Protein AF-A0A349M6J0-F1 (afdb_monomer_lite)

Secondary structure (DSSP, 8-state):
-B-TT--B----THHHHHHHSSSSEE-HHHHHHH--TT--EEEEE-TTTT--EE-HHHHHHHHHTT-EEEEE-HHHHHHHHHT--SSEEEEE----

pLDDT: mean 95.76, std 2.58, range [79.12, 98.38]

Sequence (96 aa):
LIQLDGQVRKRKKKLSKAIYGTSHIISLDEARHLHEEGAQRLIIGTGQYDSVRLSDEAASYFQRRQCQVELLATPQAIQAWNQSEGTVIGLFHVTC

Structure (mmCIF, N/CA/C/O backbone):
data_AF-A0A349M6J0-F1
#
_entry.id   AF-A0A349M6J0-F1
#
loop_
_atom_site.group_PDB
_atom_site.id
_atom_site.type_symbol
_atom_site.label_atom_id
_atom_site.label_alt_id
_atom_site.label_comp_id
_atom_site.label_asym_id
_atom_site.label_entity_id
_atom_site.label_seq_id
_atom_site.pdbx_PDB_ins_code
_atom_site.Cartn_x
_atom_site.Cartn_y
_atom_site.Cartn_z
_atom_site.occupancy
_atom_site.B_iso_or_equiv
_atom_site.auth_seq_id
_atom_site.auth_comp_id
_atom_site.auth_asym_id
_atom_site.auth_atom_id
_atom_site.pdbx_PDB_model_num
ATOM 1 N N . LEU A 1 1 ? 2.940 -5.010 3.984 1.00 93.81 1 LEU A N 1
ATOM 2 C CA . LEU A 1 1 ? 1.483 -5.218 4.013 1.00 93.81 1 LEU A CA 1
ATOM 3 C C . LEU A 1 1 ? 1.121 -5.383 5.466 1.00 93.81 1 LEU A C 1
ATOM 5 O O . LEU A 1 1 ? 1.761 -6.203 6.110 1.00 93.81 1 LEU A O 1
ATOM 9 N N . ILE A 1 2 ? 0.203 -4.571 5.959 1.00 96.75 2 ILE A N 1
ATOM 10 C CA . ILE A 1 2 ? -0.384 -4.693 7.287 1.00 96.75 2 ILE A CA 1
ATOM 11 C C . ILE A 1 2 ? -1.811 -5.191 7.072 1.00 96.75 2 ILE A C 1
ATOM 13 O O . ILE A 1 2 ? -2.536 -4.608 6.263 1.00 96.75 2 ILE A O 1
ATOM 17 N N . GLN A 1 3 ? -2.140 -6.309 7.707 1.00 96.25 3 GLN A N 1
ATOM 18 C CA . GLN A 1 3 ? -3.438 -6.978 7.625 1.00 96.25 3 GLN A CA 1
ATOM 19 C C . GLN A 1 3 ? -4.404 -6.471 8.700 1.00 96.25 3 GLN A C 1
ATOM 21 O O . GLN A 1 3 ? -3.992 -5.723 9.587 1.00 96.25 3 GLN A O 1
ATOM 26 N N . LEU A 1 4 ? -5.671 -6.893 8.634 1.00 96.25 4 LEU A N 1
ATOM 27 C CA . LEU A 1 4 ? -6.698 -6.484 9.604 1.00 96.25 4 LEU A CA 1
ATOM 28 C C . LEU A 1 4 ? -6.364 -6.912 11.038 1.00 96.25 4 LEU A C 1
ATOM 30 O O . LEU A 1 4 ? -6.704 -6.217 11.989 1.00 96.25 4 LEU A O 1
ATOM 34 N N . ASP A 1 5 ? -5.663 -8.033 11.194 1.00 94.44 5 ASP A N 1
ATOM 35 C CA . ASP A 1 5 ? -5.186 -8.543 12.483 1.00 94.44 5 ASP A CA 1
ATOM 36 C C . ASP A 1 5 ? -3.860 -7.906 12.949 1.00 94.44 5 ASP A C 1
ATOM 38 O O . ASP A 1 5 ? -3.285 -8.314 13.959 1.00 94.44 5 ASP A O 1
ATOM 42 N N . GLY A 1 6 ? -3.346 -6.924 12.203 1.00 93.44 6 GLY A N 1
ATOM 43 C CA . GLY A 1 6 ? -2.080 -6.252 12.476 1.00 93.44 6 GLY A CA 1
ATOM 44 C C . GLY A 1 6 ? -0.833 -7.022 12.030 1.00 93.44 6 GLY A C 1
ATOM 45 O O . GLY A 1 6 ? 0.278 -6.505 12.182 1.00 93.44 6 GLY A O 1
ATOM 46 N N . GLN A 1 7 ? -0.956 -8.221 11.442 1.00 96.38 7 GLN A N 1
ATOM 47 C CA . GLN A 1 7 ? 0.206 -8.960 10.949 1.00 96.38 7 GLN A CA 1
ATOM 48 C C . GLN A 1 7 ? 0.906 -8.208 9.816 1.00 96.38 7 GLN A C 1
ATOM 50 O O . GLN A 1 7 ? 0.296 -7.745 8.846 1.00 96.38 7 GLN A O 1
ATOM 55 N N . VAL A 1 8 ? 2.236 -8.158 9.900 1.00 96.75 8 VAL A N 1
ATOM 56 C CA . VAL A 1 8 ? 3.077 -7.533 8.880 1.00 96.75 8 VAL A CA 1
ATOM 57 C C . VAL A 1 8 ? 3.635 -8.595 7.941 1.00 96.75 8 VAL A C 1
ATOM 59 O O . VAL A 1 8 ? 4.420 -9.459 8.328 1.00 96.75 8 VAL A O 1
ATOM 62 N N . ARG A 1 9 ? 3.275 -8.498 6.658 1.00 94.69 9 ARG A N 1
ATOM 63 C CA . ARG A 1 9 ? 3.754 -9.385 5.591 1.00 94.69 9 ARG A CA 1
ATOM 64 C C . ARG A 1 9 ? 4.558 -8.649 4.530 1.00 94.69 9 ARG A C 1
ATOM 66 O O . ARG A 1 9 ? 4.324 -7.479 4.201 1.00 94.69 9 ARG A O 1
ATOM 73 N N . LYS A 1 10 ? 5.493 -9.382 3.923 1.00 94.88 10 LYS A N 1
ATOM 74 C CA . LYS A 1 10 ? 6.293 -8.903 2.792 1.00 94.88 10 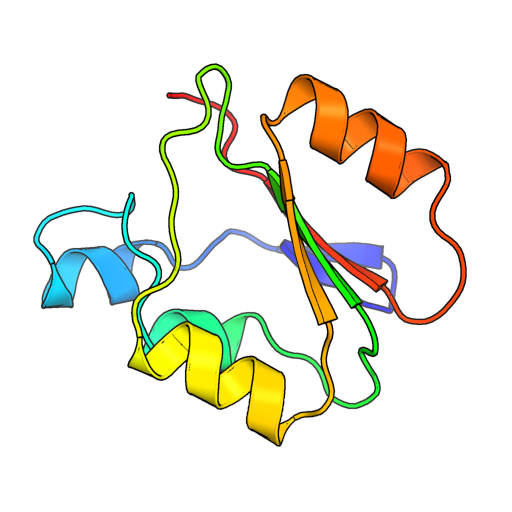LYS A CA 1
ATOM 75 C C . LYS A 1 10 ? 5.412 -8.695 1.555 1.00 94.88 10 LYS A C 1
ATOM 77 O O . LYS A 1 10 ? 4.703 -9.602 1.129 1.00 94.88 10 LYS A O 1
ATOM 82 N N . ARG A 1 11 ? 5.517 -7.514 0.934 1.00 94.56 11 ARG A N 1
ATOM 83 C CA . ARG A 1 11 ? 4.835 -7.174 -0.329 1.00 94.56 11 ARG A CA 1
ATOM 84 C C . ARG A 1 11 ? 5.285 -8.101 -1.468 1.00 94.56 11 ARG A C 1
ATOM 86 O O . ARG A 1 11 ? 6.485 -8.230 -1.727 1.00 94.56 11 ARG A O 1
ATOM 93 N N . LYS A 1 12 ? 4.335 -8.661 -2.225 1.00 93.88 12 LYS A N 1
ATOM 94 C CA . LYS A 1 12 ? 4.599 -9.497 -3.412 1.00 93.88 12 LYS A CA 1
ATOM 95 C C . LYS A 1 12 ? 4.787 -8.676 -4.698 1.00 93.88 12 LYS A C 1
ATOM 97 O O . LYS A 1 12 ? 4.192 -8.963 -5.731 1.00 93.88 12 LYS A O 1
ATOM 102 N N . LYS A 1 13 ? 5.732 -7.728 -4.675 1.00 91.00 13 LYS A N 1
ATOM 103 C CA . LYS A 1 13 ? 5.999 -6.783 -5.782 1.00 91.00 13 LYS A CA 1
ATOM 104 C C . LYS A 1 13 ? 6.374 -7.421 -7.131 1.00 91.00 13 LYS A C 1
ATOM 106 O O . LYS A 1 13 ? 6.351 -6.752 -8.160 1.00 91.00 13 LYS A O 1
ATOM 111 N N . LYS A 1 14 ? 6.766 -8.702 -7.130 1.00 94.12 14 LYS A N 1
ATOM 112 C CA . LYS A 1 14 ? 7.106 -9.456 -8.348 1.00 94.12 14 LYS A CA 1
ATOM 113 C C . LYS A 1 14 ? 5.895 -9.665 -9.263 1.00 94.12 14 LYS A C 1
ATOM 115 O O . LYS A 1 14 ? 6.102 -9.727 -10.465 1.00 94.12 14 LYS A O 1
ATOM 120 N N . LEU A 1 15 ? 4.680 -9.725 -8.706 1.00 93.88 15 LEU A N 1
ATOM 121 C CA . LEU A 1 15 ? 3.437 -9.856 -9.478 1.00 93.88 15 LEU A CA 1
ATOM 122 C C . LEU A 1 15 ? 3.279 -8.673 -10.438 1.00 93.88 15 LEU A C 1
ATOM 124 O O . LEU A 1 15 ? 3.186 -8.842 -11.645 1.00 93.88 15 LEU A O 1
ATOM 128 N N . SER A 1 16 ? 3.413 -7.464 -9.901 1.00 95.31 16 SER A N 1
ATOM 129 C CA . SER A 1 16 ? 3.356 -6.229 -10.681 1.00 95.31 16 SER A CA 1
ATOM 130 C C . SER A 1 16 ? 4.527 -6.066 -11.645 1.00 95.31 16 SER A C 1
ATOM 132 O O . SER A 1 16 ? 4.331 -5.696 -12.801 1.00 95.31 16 SER A O 1
ATOM 134 N N . LYS A 1 17 ? 5.743 -6.426 -11.213 1.00 94.19 17 LYS A N 1
ATOM 135 C CA . LYS A 1 17 ? 6.927 -6.362 -12.079 1.00 94.19 17 LYS A CA 1
ATOM 136 C C . LYS A 1 17 ? 6.820 -7.289 -13.296 1.00 94.19 17 LYS A C 1
ATOM 138 O O . LYS A 1 17 ? 7.348 -6.941 -14.344 1.00 94.19 17 LYS A O 1
ATOM 143 N N . ALA A 1 18 ? 6.164 -8.442 -13.165 1.00 94.38 18 ALA A N 1
ATOM 144 C CA . ALA A 1 18 ? 5.980 -9.376 -14.274 1.00 94.38 18 ALA A CA 1
ATOM 145 C C . ALA A 1 18 ? 5.092 -8.804 -15.391 1.00 94.38 18 ALA A C 1
ATOM 147 O O . ALA A 1 18 ? 5.283 -9.162 -16.547 1.00 94.38 18 ALA A O 1
ATOM 148 N N . ILE A 1 19 ? 4.165 -7.904 -15.051 1.00 94.19 19 ILE A N 1
ATOM 149 C CA . ILE A 1 19 ? 3.215 -7.308 -15.999 1.00 94.19 19 ILE A CA 1
ATOM 150 C C . ILE A 1 19 ? 3.757 -5.989 -16.560 1.00 94.19 19 ILE A C 1
ATOM 152 O O . ILE A 1 19 ? 3.775 -5.794 -17.770 1.00 94.19 19 ILE A O 1
ATOM 156 N N . TYR A 1 20 ? 4.242 -5.093 -15.696 1.00 93.12 20 TYR A N 1
ATOM 157 C CA . TYR A 1 20 ? 4.612 -3.726 -16.092 1.00 93.12 20 TYR A CA 1
ATOM 158 C C . TYR A 1 20 ? 6.124 -3.489 -16.201 1.00 93.12 20 TYR A C 1
ATOM 160 O O . TYR A 1 20 ? 6.559 -2.362 -16.417 1.00 93.12 20 TYR A O 1
ATOM 168 N N . GLY A 1 21 ? 6.963 -4.497 -15.939 1.00 93.56 21 GLY A N 1
ATOM 169 C CA . GLY A 1 21 ? 8.423 -4.334 -15.840 1.00 93.56 21 GLY A CA 1
ATOM 170 C C . GLY A 1 21 ? 8.893 -3.554 -14.599 1.00 93.56 21 GLY A C 1
ATOM 171 O O . GLY A 1 21 ? 10.080 -3.563 -14.264 1.00 93.56 21 GLY A O 1
ATOM 172 N N . THR A 1 22 ? 7.964 -2.946 -13.855 1.00 93.12 22 THR A N 1
ATOM 173 C CA . THR A 1 22 ? 8.1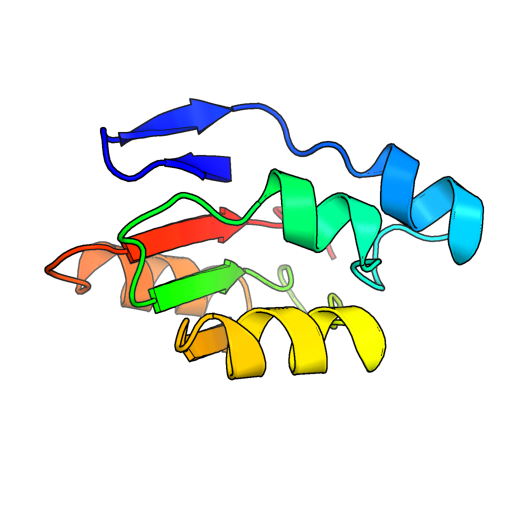86 -2.146 -12.645 1.00 93.12 22 THR A CA 1
ATOM 174 C C . THR A 1 22 ? 7.196 -2.512 -11.536 1.00 93.12 22 THR A C 1
ATOM 176 O O . THR A 1 22 ? 6.127 -3.056 -11.788 1.00 93.12 22 THR A O 1
ATOM 179 N N . SER A 1 23 ? 7.541 -2.205 -10.283 1.00 91.94 23 SER A N 1
ATOM 180 C CA . SER A 1 23 ? 6.630 -2.328 -9.134 1.00 91.94 23 SER A CA 1
ATOM 181 C C . SER A 1 23 ? 5.928 -1.021 -8.753 1.00 91.94 23 SER A C 1
ATOM 183 O O . SER A 1 23 ? 5.218 -0.996 -7.744 1.00 91.94 23 SER A O 1
ATOM 185 N N . HIS A 1 24 ? 6.150 0.058 -9.512 1.00 94.44 24 HIS A N 1
ATOM 186 C CA . HIS A 1 24 ? 5.458 1.334 -9.309 1.00 94.44 24 HIS A CA 1
ATOM 187 C C . HIS A 1 24 ? 3.999 1.298 -9.778 1.00 94.44 24 HIS A C 1
ATOM 189 O O . HIS A 1 24 ? 3.220 2.123 -9.335 1.00 94.44 24 HIS A O 1
ATOM 195 N N . ILE A 1 25 ? 3.602 0.323 -10.598 1.00 96.88 25 ILE A N 1
ATOM 196 C CA . ILE A 1 25 ? 2.202 0.118 -10.985 1.00 96.88 25 ILE A CA 1
ATOM 197 C C . ILE A 1 25 ? 1.716 -1.163 -10.315 1.00 96.88 25 ILE A C 1
ATOM 199 O O . ILE A 1 25 ? 2.258 -2.231 -10.582 1.00 96.88 25 ILE A O 1
ATOM 203 N N . ILE A 1 26 ? 0.739 -1.072 -9.416 1.00 97.44 26 ILE A N 1
ATOM 204 C CA . ILE A 1 26 ? 0.141 -2.228 -8.742 1.00 97.44 26 ILE A CA 1
ATOM 205 C C . ILE A 1 26 ? -0.834 -2.902 -9.707 1.00 97.44 26 ILE A C 1
ATOM 207 O O . ILE A 1 26 ? -1.856 -2.329 -10.072 1.00 97.44 26 ILE A O 1
ATOM 211 N N . SER A 1 27 ? -0.504 -4.130 -10.093 1.00 97.88 27 SER A N 1
ATOM 212 C CA . SER A 1 27 ? -1.332 -4.995 -10.938 1.00 97.88 27 SER A CA 1
ATOM 213 C C . SER A 1 27 ? -2.566 -5.545 -10.226 1.00 97.88 27 SER A C 1
ATOM 215 O O . SER A 1 27 ? -2.614 -5.612 -8.996 1.00 97.88 27 SER A O 1
ATOM 217 N N . LEU A 1 28 ? -3.529 -6.039 -11.010 1.00 97.69 28 LEU A N 1
ATOM 218 C CA . LEU A 1 28 ? -4.701 -6.757 -10.503 1.00 97.69 28 LEU A CA 1
ATOM 219 C C . LEU A 1 28 ? -4.329 -7.947 -9.605 1.00 97.69 28 LEU A C 1
ATOM 221 O O . LEU A 1 28 ? -4.945 -8.140 -8.559 1.00 97.69 28 LEU A O 1
ATOM 225 N N . ASP A 1 29 ? -3.321 -8.734 -9.980 1.00 96.81 29 ASP A N 1
ATOM 226 C CA . ASP A 1 29 ? -2.903 -9.899 -9.194 1.00 96.81 29 ASP A CA 1
ATOM 227 C C . ASP A 1 29 ? -2.280 -9.496 -7.857 1.00 96.81 29 ASP A C 1
ATOM 229 O O . ASP A 1 29 ? -2.528 -10.136 -6.832 1.00 96.81 29 ASP A O 1
ATOM 233 N N . GLU A 1 30 ? -1.509 -8.404 -7.834 1.00 96.81 30 GLU A N 1
ATOM 234 C CA . GLU A 1 30 ? -1.038 -7.837 -6.572 1.00 96.81 30 GLU A CA 1
ATOM 235 C C . GLU A 1 30 ? -2.216 -7.296 -5.747 1.00 96.81 30 GLU A C 1
ATOM 237 O O . GLU A 1 30 ? -2.304 -7.618 -4.565 1.00 96.81 30 GLU A O 1
ATOM 242 N N . ALA A 1 31 ? -3.165 -6.575 -6.352 1.00 96.94 31 ALA A N 1
ATOM 243 C CA . ALA A 1 31 ? -4.361 -6.059 -5.678 1.00 96.94 31 ALA A CA 1
ATOM 244 C C . ALA A 1 31 ? -5.214 -7.164 -5.033 1.00 96.94 31 ALA A C 1
ATOM 246 O O . ALA A 1 31 ? -5.634 -7.031 -3.883 1.00 96.94 31 ALA A O 1
ATOM 247 N N . ARG A 1 32 ? -5.400 -8.296 -5.722 1.00 96.19 32 ARG A N 1
ATOM 248 C CA . ARG A 1 32 ? -6.076 -9.484 -5.174 1.00 96.19 32 ARG A CA 1
ATOM 249 C C . ARG A 1 32 ? -5.361 -10.054 -3.954 1.00 96.19 32 ARG A C 1
ATOM 251 O O . ARG A 1 32 ? -6.022 -10.562 -3.060 1.00 96.19 32 ARG A O 1
ATOM 258 N N . HIS A 1 33 ? -4.031 -9.980 -3.919 1.00 94.88 33 HIS A N 1
ATOM 259 C CA . HIS A 1 33 ? -3.248 -10.444 -2.777 1.00 94.88 33 HIS A CA 1
ATOM 260 C C . HIS A 1 33 ? -3.206 -9.440 -1.616 1.00 94.88 33 HIS A C 1
ATOM 262 O O . HIS A 1 33 ? -2.969 -9.842 -0.481 1.00 94.88 33 HIS A O 1
ATOM 268 N N . LEU A 1 34 ? -3.382 -8.147 -1.900 1.00 94.88 34 LEU A N 1
ATOM 269 C CA . LEU A 1 34 ? -3.448 -7.091 -0.889 1.00 94.88 34 LEU A CA 1
ATOM 270 C C . LEU A 1 34 ? -4.801 -7.070 -0.177 1.00 94.88 34 LEU A C 1
ATOM 272 O O . LEU A 1 34 ? -4.842 -6.818 1.019 1.00 94.88 34 LEU A O 1
ATOM 276 N N . HIS A 1 35 ? -5.886 -7.300 -0.916 1.00 95.38 35 HIS A N 1
ATOM 277 C CA . HIS A 1 35 ? -7.238 -7.243 -0.381 1.00 95.38 35 HIS A CA 1
ATOM 278 C C . HIS A 1 35 ? -7.516 -8.380 0.605 1.00 95.38 35 HIS A 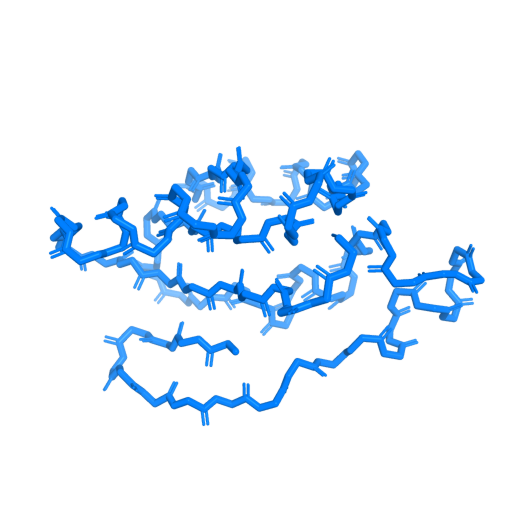C 1
ATOM 280 O O . HIS A 1 35 ? -7.313 -9.553 0.293 1.00 95.38 35 HIS A O 1
ATOM 286 N N . GLU A 1 36 ? -8.097 -8.023 1.744 1.00 94.44 36 GLU A N 1
ATOM 287 C CA . GLU A 1 36 ? -8.571 -8.940 2.776 1.00 94.44 36 GLU A CA 1
ATOM 288 C C . GLU A 1 36 ? -10.088 -8.787 2.935 1.00 94.44 36 GLU A C 1
ATOM 290 O O . GLU A 1 36 ? -10.624 -7.687 2.798 1.00 94.44 36 GLU A O 1
ATOM 295 N N . GLU A 1 37 ? -10.810 -9.886 3.149 1.00 94.06 37 GLU A N 1
ATOM 296 C CA . GLU A 1 37 ? -12.267 -9.835 3.311 1.00 94.06 37 GLU A CA 1
ATOM 297 C C . GLU A 1 37 ? -12.649 -9.033 4.565 1.00 94.06 37 GLU A C 1
ATOM 299 O O . GLU A 1 37 ? -12.052 -9.200 5.622 1.00 94.06 37 GLU A O 1
ATOM 304 N N . GLY A 1 38 ? -13.618 -8.122 4.432 1.00 93.81 38 GLY A N 1
ATOM 305 C CA . GLY A 1 38 ? -14.011 -7.196 5.500 1.00 93.81 38 GLY A CA 1
ATOM 306 C C . GLY A 1 38 ? -13.200 -5.895 5.565 1.00 93.81 38 GLY A C 1
ATOM 307 O O . GLY A 1 38 ? -13.589 -4.987 6.303 1.00 93.81 38 GLY A O 1
ATOM 308 N N . ALA A 1 39 ? -12.125 -5.752 4.780 1.00 96.31 39 ALA A N 1
ATOM 309 C CA . ALA A 1 39 ? -11.366 -4.507 4.705 1.00 96.31 39 ALA A CA 1
ATOM 310 C C . ALA A 1 39 ? -12.156 -3.412 3.972 1.00 96.31 39 ALA A C 1
ATOM 312 O O . ALA A 1 39 ? -12.413 -3.506 2.772 1.00 96.31 39 ALA A O 1
ATOM 313 N N . GLN A 1 40 ? -12.499 -2.343 4.686 1.00 96.44 40 GLN A N 1
ATOM 314 C CA . GLN A 1 40 ? -13.238 -1.206 4.129 1.00 96.44 40 GLN A CA 1
ATOM 315 C C . GLN A 1 40 ? -12.311 -0.141 3.545 1.00 96.44 40 GLN A C 1
ATOM 317 O O . GLN A 1 40 ? -12.716 0.615 2.662 1.00 96.44 40 GLN A O 1
ATOM 322 N N . ARG A 1 41 ? -11.057 -0.090 4.008 1.00 97.75 41 ARG A N 1
ATOM 323 C CA . ARG A 1 41 ? -10.082 0.922 3.598 1.00 97.75 41 ARG A CA 1
ATOM 324 C C . ARG A 1 41 ? -8.704 0.307 3.385 1.00 97.75 41 ARG A C 1
ATOM 326 O O . ARG A 1 41 ? -8.245 -0.503 4.187 1.00 97.75 41 ARG A O 1
ATOM 333 N N . LEU A 1 42 ? -8.029 0.729 2.323 1.00 98.12 42 LEU A N 1
ATOM 334 C CA . LEU A 1 42 ? -6.641 0.400 2.025 1.00 98.12 42 LEU A CA 1
ATOM 335 C C . LEU A 1 42 ? -5.827 1.689 1.915 1.00 98.12 42 LEU A C 1
ATOM 337 O O . LEU A 1 42 ? -6.017 2.476 0.990 1.00 98.12 42 LEU A O 1
ATOM 341 N N . ILE A 1 43 ? -4.880 1.874 2.832 1.00 98.38 43 ILE A N 1
ATOM 342 C CA . ILE A 1 43 ? -3.925 2.985 2.789 1.00 98.38 43 ILE A CA 1
ATOM 343 C C . ILE A 1 43 ? -2.655 2.508 2.089 1.00 98.38 43 ILE A C 1
ATOM 345 O O . ILE A 1 43 ? -2.017 1.538 2.508 1.00 98.38 43 ILE A O 1
ATOM 349 N N . ILE A 1 44 ? -2.268 3.195 1.019 1.00 98.25 44 ILE A N 1
ATOM 350 C CA . ILE A 1 44 ? -1.064 2.908 0.251 1.00 98.25 44 ILE A CA 1
ATOM 351 C C . ILE A 1 44 ? -0.090 4.076 0.401 1.00 98.25 44 ILE A C 1
ATOM 353 O O . ILE A 1 44 ? -0.300 5.156 -0.143 1.00 98.25 44 ILE A O 1
ATOM 357 N N . GLY A 1 45 ? 1.016 3.817 1.096 1.00 98.12 45 GLY A N 1
ATOM 358 C CA . GLY A 1 45 ? 2.218 4.635 1.041 1.00 98.12 45 GLY A CA 1
ATOM 359 C C . GLY A 1 45 ? 2.875 4.480 -0.322 1.00 98.12 45 GLY A C 1
ATOM 360 O O . GLY A 1 45 ? 3.454 3.430 -0.624 1.00 98.12 45 GLY A O 1
ATOM 361 N N . THR A 1 46 ? 2.779 5.516 -1.144 1.00 97.31 46 THR A N 1
ATOM 362 C CA . THR A 1 46 ? 3.245 5.528 -2.533 1.00 97.31 46 THR A CA 1
ATOM 363 C C . THR A 1 46 ? 4.744 5.775 -2.678 1.00 97.31 46 THR A C 1
ATOM 365 O O . THR A 1 46 ? 5.245 5.861 -3.798 1.00 97.31 46 THR A O 1
ATOM 368 N N . GLY A 1 47 ? 5.444 5.799 -1.542 1.00 95.12 47 GLY A N 1
ATOM 369 C CA . GLY A 1 47 ? 6.860 6.089 -1.396 1.00 95.12 47 GLY A CA 1
ATOM 370 C C . GLY A 1 47 ? 7.139 7.555 -1.098 1.00 95.12 47 GLY A C 1
ATOM 371 O O . GLY A 1 47 ? 6.212 8.340 -0.891 1.00 95.12 47 GLY A O 1
ATOM 372 N N . GLN A 1 48 ? 8.411 7.901 -0.938 1.00 93.88 48 GLN A N 1
ATOM 373 C CA . GLN A 1 48 ? 8.849 9.208 -0.446 1.00 93.88 48 GLN A CA 1
ATOM 374 C C . GLN A 1 48 ? 8.361 10.365 -1.333 1.00 93.88 48 GLN A C 1
ATOM 376 O O . GLN A 1 48 ? 8.027 11.432 -0.822 1.00 93.88 48 GLN A O 1
ATOM 381 N N . TYR A 1 49 ? 8.286 10.130 -2.640 1.00 93.06 49 TYR A N 1
ATOM 382 C CA . TYR A 1 49 ? 7.987 11.086 -3.702 1.00 93.06 49 TYR A CA 1
ATOM 383 C C . TYR A 1 49 ? 6.735 10.695 -4.494 1.00 93.06 49 TYR A C 1
ATOM 385 O O . TYR A 1 49 ? 6.621 11.006 -5.676 1.00 93.06 49 TYR A O 1
ATOM 393 N N . ASP A 1 50 ? 5.807 9.975 -3.863 1.00 92.81 50 ASP A N 1
ATOM 394 C CA . ASP A 1 50 ? 4.495 9.656 -4.425 1.00 92.81 50 ASP A CA 1
ATOM 395 C C . ASP A 1 50 ? 4.527 8.989 -5.818 1.00 92.81 50 ASP A C 1
ATOM 397 O O . ASP A 1 50 ? 3.874 9.416 -6.769 1.00 92.81 50 ASP A O 1
ATOM 401 N N . SER A 1 51 ? 5.295 7.907 -5.960 1.00 93.62 51 SER A N 1
ATOM 402 C CA . SER A 1 51 ? 5.556 7.276 -7.266 1.00 93.62 51 SER A CA 1
ATOM 403 C C . SER A 1 51 ? 4.709 6.034 -7.570 1.00 93.62 51 SER A C 1
ATOM 405 O O . SER A 1 51 ? 4.559 5.663 -8.734 1.00 93.62 51 SER A O 1
ATOM 407 N N . VAL A 1 52 ? 4.160 5.353 -6.559 1.00 95.81 52 VAL A N 1
ATOM 408 C CA . VAL A 1 52 ? 3.353 4.136 -6.772 1.00 95.81 52 VAL A CA 1
ATOM 409 C C . VAL A 1 52 ? 1.903 4.476 -7.120 1.00 95.81 52 VAL A C 1
ATOM 411 O O . VAL A 1 52 ? 1.247 5.220 -6.403 1.00 95.81 52 VAL A O 1
ATOM 414 N N . ARG A 1 53 ? 1.364 3.849 -8.167 1.00 97.12 53 ARG A N 1
ATOM 415 C CA . ARG A 1 53 ? -0.032 3.964 -8.610 1.00 97.12 53 ARG A CA 1
ATOM 416 C C . ARG A 1 53 ? -0.685 2.591 -8.752 1.00 97.12 53 ARG A C 1
ATOM 418 O O . ARG A 1 53 ? -0.004 1.570 -8.853 1.00 97.12 53 ARG A O 1
ATOM 425 N N . LEU A 1 54 ? -2.014 2.562 -8.757 1.00 97.44 54 LEU A N 1
ATOM 426 C CA . LEU A 1 54 ? -2.786 1.387 -9.167 1.00 97.44 54 LEU A CA 1
ATOM 427 C C . LEU A 1 54 ? -2.869 1.331 -10.696 1.00 97.44 54 LEU A C 1
ATOM 429 O O . LEU A 1 54 ? -2.894 2.375 -11.342 1.00 97.44 54 LEU A O 1
ATOM 433 N N . SER A 1 55 ? -2.954 0.129 -11.263 1.00 97.81 55 SER A N 1
ATOM 434 C CA . SER A 1 55 ? -3.506 -0.026 -12.611 1.00 97.81 55 SER A CA 1
ATOM 435 C C . SER A 1 55 ? -5.023 0.193 -12.609 1.00 97.81 55 SER A C 1
ATOM 437 O O . SER A 1 55 ? -5.667 0.084 -11.559 1.00 97.81 55 SER A O 1
ATOM 439 N N . ASP A 1 56 ? -5.612 0.435 -13.779 1.00 97.62 56 ASP A N 1
ATOM 440 C CA . ASP A 1 56 ? -7.062 0.621 -13.918 1.00 97.62 56 ASP A CA 1
ATOM 441 C C . ASP A 1 56 ? -7.843 -0.615 -13.447 1.00 97.62 56 ASP A C 1
ATOM 443 O O . ASP A 1 56 ? -8.887 -0.509 -12.793 1.00 97.62 56 ASP A O 1
ATOM 447 N N . GLU A 1 57 ? -7.316 -1.813 -13.703 1.00 97.62 57 GLU A N 1
ATOM 448 C CA . GLU A 1 57 ? -7.923 -3.069 -13.268 1.00 97.62 57 GLU A CA 1
ATOM 449 C C . GLU A 1 57 ? -7.839 -3.247 -11.752 1.00 97.62 57 GLU A C 1
ATOM 451 O O . GLU A 1 57 ? -8.790 -3.743 -11.139 1.00 97.62 57 GLU A O 1
ATOM 456 N N . ALA A 1 58 ? -6.723 -2.837 -11.140 1.00 97.81 58 ALA A N 1
ATOM 457 C CA . AL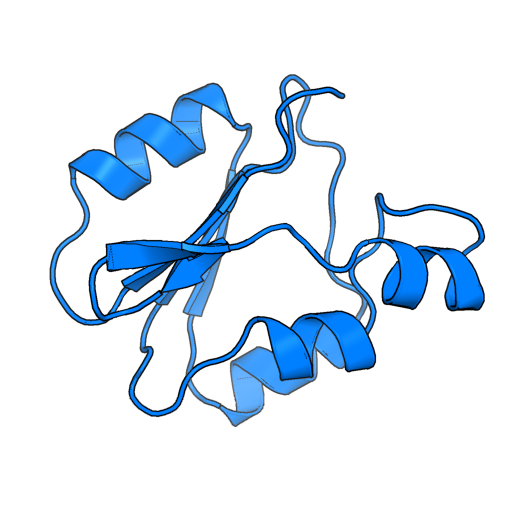A A 1 58 ? -6.548 -2.855 -9.694 1.00 97.81 58 ALA A CA 1
ATOM 458 C C . ALA A 1 58 ? -7.483 -1.847 -9.007 1.00 97.81 58 ALA A C 1
ATOM 460 O O . ALA A 1 58 ? -8.162 -2.210 -8.046 1.00 97.81 58 ALA A O 1
ATOM 461 N N . ALA A 1 59 ? -7.588 -0.622 -9.529 1.00 97.62 59 ALA A N 1
ATOM 462 C CA . ALA A 1 59 ? -8.524 0.389 -9.036 1.00 97.62 59 ALA A CA 1
ATOM 463 C C . ALA A 1 59 ? -9.977 -0.103 -9.128 1.00 97.62 59 ALA A C 1
ATOM 465 O O . ALA A 1 59 ? -10.706 -0.113 -8.133 1.00 97.62 59 ALA A O 1
ATOM 466 N N . SER A 1 60 ? -10.361 -0.635 -10.291 1.00 97.94 60 SER A N 1
ATOM 467 C CA . SER A 1 60 ? -11.691 -1.211 -10.514 1.00 97.94 60 SER A CA 1
ATOM 468 C C . SER A 1 60 ? -11.977 -2.402 -9.592 1.00 97.94 60 SER A C 1
ATOM 470 O O . SER A 1 60 ? -13.116 -2.624 -9.183 1.00 97.94 60 SER A O 1
ATOM 472 N N . TYR A 1 61 ? -10.958 -3.202 -9.264 1.00 97.94 61 TYR A N 1
ATOM 473 C CA . TYR A 1 61 ? -11.096 -4.319 -8.334 1.00 97.94 61 TYR A CA 1
ATOM 474 C C . TYR A 1 61 ? -11.453 -3.846 -6.925 1.00 97.94 61 TYR A C 1
ATOM 476 O O . TYR A 1 61 ? -12.419 -4.355 -6.357 1.00 97.94 61 TYR A O 1
ATOM 484 N N . PHE A 1 62 ? -10.738 -2.857 -6.385 1.00 97.69 62 PHE A N 1
ATOM 485 C CA . PHE A 1 62 ? -11.044 -2.312 -5.061 1.00 97.69 62 PHE A CA 1
ATOM 486 C C . PHE A 1 62 ? -12.406 -1.612 -5.018 1.00 97.69 62 PHE A C 1
ATOM 488 O O . PHE A 1 62 ? -13.165 -1.827 -4.074 1.00 97.69 62 PHE A O 1
ATOM 495 N N . GLN A 1 63 ? -12.777 -0.891 -6.081 1.00 96.56 63 GLN A N 1
ATOM 496 C CA . GLN A 1 63 ? -14.105 -0.286 -6.198 1.00 96.56 63 GLN A CA 1
ATOM 497 C C . GLN A 1 63 ? -15.225 -1.337 -6.123 1.00 96.56 63 GLN A C 1
ATOM 499 O O . GLN A 1 63 ? -16.173 -1.173 -5.359 1.0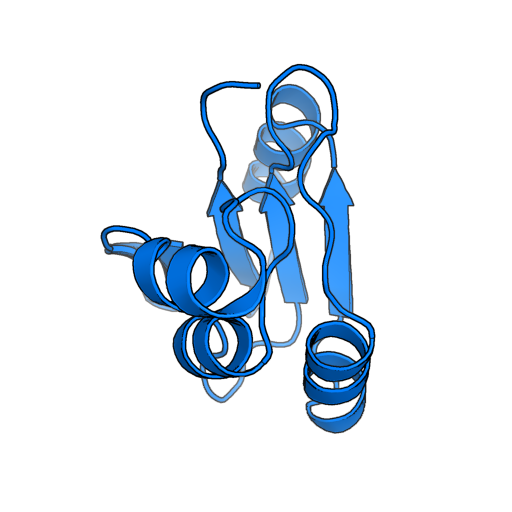0 96.56 63 GLN A O 1
ATOM 504 N N . ARG A 1 64 ? -15.105 -2.455 -6.858 1.00 97.00 64 ARG A N 1
ATOM 505 C CA . ARG A 1 64 ? -16.083 -3.562 -6.796 1.00 97.00 64 ARG A CA 1
ATOM 506 C C . ARG A 1 64 ? -16.142 -4.239 -5.431 1.00 97.00 64 ARG A C 1
ATOM 508 O O . ARG A 1 64 ? -17.175 -4.790 -5.071 1.00 97.00 64 ARG A O 1
ATOM 515 N N . ARG A 1 65 ? -15.035 -4.227 -4.68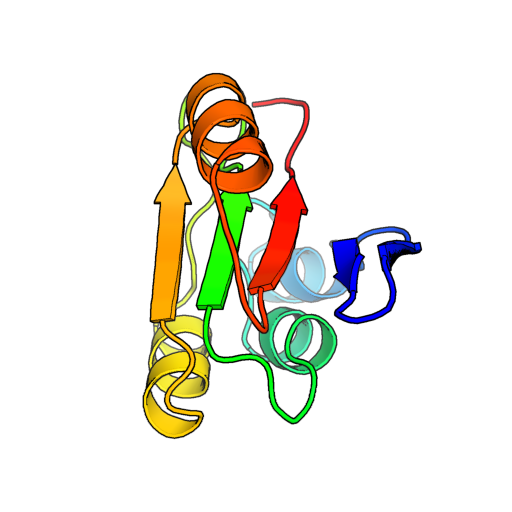9 1.00 96.56 65 ARG A N 1
ATOM 516 C CA . ARG A 1 65 ? -14.961 -4.744 -3.320 1.00 96.56 65 ARG A CA 1
ATOM 517 C C . ARG A 1 65 ? -15.474 -3.759 -2.270 1.00 96.56 65 ARG A C 1
ATOM 519 O O . ARG A 1 65 ? -15.483 -4.115 -1.101 1.00 96.56 65 ARG A O 1
ATOM 526 N N . GLN A 1 66 ? -15.887 -2.554 -2.676 1.00 95.94 66 GLN A N 1
ATOM 527 C CA . GLN A 1 66 ? -16.262 -1.467 -1.768 1.00 95.94 66 GLN A CA 1
ATOM 528 C C . GLN A 1 66 ? -15.145 -1.140 -0.760 1.00 95.94 66 GLN A C 1
ATOM 530 O O . GLN A 1 66 ? -15.407 -0.727 0.364 1.00 95.94 66 GLN A O 1
ATOM 535 N N . CYS A 1 67 ? -13.891 -1.329 -1.181 1.00 97.38 67 CYS A N 1
ATOM 536 C CA . CYS A 1 67 ? -12.705 -1.026 -0.396 1.00 97.38 67 CYS A CA 1
ATOM 537 C C . CYS A 1 67 ? -12.141 0.312 -0.885 1.00 97.38 67 CYS A C 1
ATOM 539 O O . CYS A 1 67 ? -11.668 0.418 -2.020 1.00 97.38 67 CYS A O 1
ATOM 541 N N . GLN A 1 68 ? -12.226 1.349 -0.055 1.00 97.12 68 GLN A N 1
ATOM 542 C CA . GLN A 1 68 ? -11.724 2.676 -0.393 1.00 97.12 68 GLN A CA 1
ATOM 543 C C . GLN A 1 68 ? -10.195 2.674 -0.378 1.00 97.12 68 GLN A C 1
ATOM 545 O O . GLN A 1 68 ? -9.582 2.339 0.634 1.00 97.12 68 GLN A O 1
ATOM 550 N N . VAL A 1 69 ? -9.574 3.074 -1.487 1.00 97.94 69 VAL A N 1
ATOM 551 C CA . VAL A 1 69 ? -8.113 3.169 -1.574 1.00 97.94 69 VAL A CA 1
ATOM 552 C C . VAL A 1 69 ? -7.661 4.612 -1.427 1.00 97.94 69 VAL A C 1
ATOM 554 O O . VAL A 1 69 ? -8.142 5.492 -2.136 1.00 97.94 69 VAL A O 1
ATOM 557 N N . GLU A 1 70 ? -6.680 4.829 -0.558 1.00 97.69 70 GLU A N 1
ATOM 558 C CA . GLU A 1 70 ? -5.987 6.103 -0.406 1.00 97.69 70 GLU A CA 1
ATOM 559 C C . GLU A 1 70 ? -4.525 5.967 -0.798 1.00 97.69 70 GLU A C 1
ATOM 561 O O . GLU A 1 70 ? -3.787 5.153 -0.247 1.00 97.69 70 GLU A O 1
ATOM 566 N N . LEU A 1 71 ? -4.114 6.783 -1.764 1.00 97.94 71 LEU A N 1
ATOM 567 C CA . LEU A 1 71 ? -2.739 6.890 -2.229 1.00 97.94 71 LEU A CA 1
ATOM 568 C C . LEU A 1 71 ? -2.145 8.162 -1.631 1.00 97.94 71 LEU A C 1
ATOM 570 O O . LEU A 1 71 ? -2.606 9.261 -1.932 1.00 97.94 71 LEU A O 1
ATOM 574 N N . LEU A 1 72 ? -1.146 8.004 -0.769 1.00 98.00 72 LEU A N 1
ATOM 575 C CA . LEU A 1 72 ? -0.476 9.104 -0.084 1.00 98.00 72 LEU A CA 1
ATOM 576 C C . LEU A 1 72 ? 1.029 8.872 -0.124 1.00 98.00 72 LEU A C 1
ATOM 578 O O . LEU A 1 72 ? 1.473 7.731 0.036 1.00 98.00 72 LEU A O 1
ATOM 582 N N . ALA A 1 73 ? 1.819 9.944 -0.236 1.00 97.69 73 ALA A N 1
ATOM 583 C CA . ALA A 1 73 ? 3.261 9.838 -0.034 1.00 97.69 73 ALA A CA 1
ATOM 584 C C . ALA A 1 73 ? 3.524 9.157 1.316 1.00 97.69 73 ALA A C 1
ATOM 586 O O . ALA A 1 73 ? 2.833 9.426 2.300 1.00 97.69 73 ALA A O 1
ATOM 587 N N . THR A 1 74 ? 4.512 8.268 1.388 1.00 97.75 74 THR A N 1
ATOM 588 C CA . THR A 1 74 ? 4.717 7.403 2.561 1.00 97.75 74 THR A CA 1
ATOM 589 C C . THR A 1 74 ? 4.768 8.156 3.898 1.00 97.75 74 THR A C 1
ATOM 591 O O . THR A 1 74 ? 4.130 7.679 4.838 1.00 97.75 74 THR A O 1
ATOM 594 N N . PRO A 1 75 ? 5.401 9.342 4.020 1.00 96.62 75 PRO A N 1
ATOM 595 C CA . PRO A 1 75 ? 5.332 10.131 5.253 1.00 96.62 75 PRO A CA 1
ATOM 596 C C . PRO A 1 75 ? 3.899 10.489 5.687 1.00 96.62 75 PRO A C 1
ATOM 598 O O . PRO A 1 75 ? 3.565 10.388 6.865 1.00 96.62 75 PRO A O 1
ATOM 601 N N . GLN A 1 76 ? 3.036 10.852 4.737 1.00 97.88 76 GLN A N 1
ATOM 602 C CA . GLN A 1 76 ? 1.628 11.187 4.980 1.00 97.88 76 GLN A CA 1
ATOM 603 C C . GLN A 1 76 ? 0.789 9.929 5.218 1.00 97.88 76 GLN A C 1
ATOM 605 O O . GLN A 1 76 ? -0.058 9.908 6.106 1.00 97.88 76 GLN A O 1
ATOM 610 N N . ALA A 1 77 ? 1.056 8.853 4.473 1.00 97.94 77 ALA A N 1
ATOM 611 C CA . ALA A 1 77 ? 0.382 7.572 4.648 1.00 97.94 77 ALA A CA 1
ATOM 612 C C . ALA A 1 77 ? 0.578 7.013 6.064 1.00 97.94 77 ALA A C 1
ATOM 614 O O . ALA A 1 77 ? -0.348 6.442 6.629 1.00 97.94 77 ALA A O 1
ATOM 615 N N . ILE A 1 78 ? 1.770 7.185 6.651 1.00 97.50 78 ILE A N 1
ATOM 616 C CA . ILE A 1 78 ? 2.057 6.768 8.033 1.00 97.50 78 ILE A CA 1
ATOM 617 C C . ILE A 1 78 ? 1.199 7.561 9.026 1.00 97.50 78 ILE A C 1
ATOM 619 O O . ILE A 1 78 ? 0.644 6.980 9.955 1.00 97.50 78 ILE A O 1
ATOM 623 N N . GLN A 1 79 ? 1.054 8.875 8.824 1.00 97.88 79 GLN A N 1
ATOM 624 C CA . GLN A 1 79 ? 0.189 9.709 9.664 1.00 97.88 79 GLN A CA 1
ATOM 625 C C . GLN A 1 79 ? -1.278 9.284 9.545 1.00 97.88 79 GLN A C 1
ATOM 627 O O . GLN A 1 79 ? -1.927 9.058 10.563 1.00 97.88 79 GLN A O 1
ATOM 632 N N . ALA A 1 80 ? -1.767 9.106 8.314 1.00 97.56 80 ALA A N 1
ATOM 633 C CA . ALA A 1 80 ? -3.129 8.659 8.043 1.00 97.56 80 ALA A CA 1
ATOM 634 C C . ALA A 1 80 ? -3.410 7.277 8.650 1.00 97.56 80 ALA A C 1
ATOM 636 O O . ALA A 1 80 ? -4.467 7.070 9.235 1.00 97.56 80 ALA A O 1
ATOM 637 N N . TRP A 1 81 ? -2.451 6.352 8.561 1.00 97.81 81 TRP A N 1
ATOM 638 C CA . TRP A 1 81 ? -2.541 5.028 9.172 1.00 97.81 81 TRP A CA 1
ATOM 639 C C . TRP A 1 81 ? -2.643 5.098 10.696 1.00 97.81 81 TRP A C 1
ATOM 641 O O . TRP A 1 81 ? -3.537 4.491 11.277 1.00 97.81 81 TRP A O 1
ATOM 651 N N . ASN A 1 82 ? -1.775 5.874 11.348 1.00 97.00 82 ASN A N 1
ATOM 652 C CA . ASN A 1 82 ? -1.769 5.996 12.809 1.00 97.00 82 ASN A CA 1
ATOM 653 C C . ASN A 1 82 ? -3.041 6.651 13.373 1.00 97.00 82 ASN A C 1
ATOM 655 O O . ASN A 1 82 ? -3.341 6.477 14.548 1.00 97.00 82 ASN A O 1
ATOM 659 N N . GLN A 1 83 ? -3.761 7.417 12.554 1.00 96.94 83 GLN A N 1
ATOM 660 C CA . GLN A 1 83 ? -5.043 8.039 12.899 1.00 96.94 83 GLN A CA 1
ATOM 661 C C . GLN A 1 83 ? -6.246 7.213 12.426 1.00 96.94 83 GLN A C 1
ATOM 663 O O . GLN A 1 83 ? -7.387 7.614 12.637 1.00 96.94 83 GLN A O 1
ATOM 668 N N . SER A 1 84 ? -6.008 6.106 11.720 1.00 94.56 84 SER A N 1
ATOM 669 C CA . SER A 1 84 ? -7.079 5.304 11.148 1.00 94.56 84 SER A CA 1
ATOM 670 C C . SER A 1 84 ? -7.693 4.371 12.189 1.00 94.56 84 SER A C 1
ATOM 672 O O . SER A 1 84 ? -6.998 3.796 13.023 1.00 94.56 84 SER A O 1
ATOM 674 N N . GLU A 1 85 ? -9.009 4.211 12.109 1.00 92.25 85 GLU A N 1
ATOM 675 C CA . GLU A 1 85 ? -9.795 3.296 12.932 1.00 92.25 85 GLU A CA 1
ATOM 676 C C . GLU A 1 85 ? -10.633 2.385 12.022 1.00 92.25 85 GLU A C 1
ATOM 678 O O . GLU A 1 85 ? -10.865 2.695 10.849 1.00 92.25 85 GLU A O 1
ATOM 683 N N . GLY A 1 86 ? -11.106 1.261 12.561 1.00 92.69 86 GLY A N 1
ATOM 684 C CA . GLY A 1 86 ? -11.934 0.302 11.826 1.00 92.69 86 GLY A CA 1
ATOM 685 C C . GLY A 1 86 ? -11.130 -0.723 11.019 1.00 92.69 86 GLY A C 1
ATOM 686 O O . GLY A 1 86 ? -10.002 -1.069 11.364 1.00 92.69 86 GLY A O 1
ATOM 687 N N . THR A 1 87 ? -11.732 -1.263 9.955 1.00 95.69 87 THR A N 1
ATOM 688 C CA . THR A 1 87 ? -11.161 -2.371 9.172 1.00 95.69 87 THR A CA 1
ATOM 689 C C . THR A 1 87 ? -10.249 -1.870 8.050 1.00 95.69 87 THR A C 1
ATOM 691 O O . THR A 1 87 ? -10.597 -1.873 6.863 1.00 95.69 87 THR A O 1
ATOM 694 N N . VAL A 1 88 ? -9.059 -1.414 8.444 1.00 97.50 88 VAL A N 1
ATOM 695 C CA . VAL A 1 88 ? -8.070 -0.791 7.554 1.00 97.50 88 VAL A CA 1
ATOM 696 C C . VAL A 1 88 ? -6.888 -1.732 7.318 1.00 97.50 88 VAL A C 1
ATOM 698 O O . VAL A 1 88 ? -6.326 -2.298 8.251 1.00 97.50 88 VAL A O 1
ATOM 701 N N . ILE A 1 89 ? -6.480 -1.870 6.059 1.00 97.94 89 ILE A N 1
ATOM 702 C CA . ILE A 1 89 ? -5.248 -2.558 5.649 1.00 97.94 89 ILE A CA 1
ATOM 703 C C . ILE A 1 89 ? -4.241 -1.564 5.061 1.00 97.94 89 ILE A C 1
ATOM 705 O O . ILE A 1 89 ? -4.606 -0.488 4.582 1.00 97.94 89 ILE A O 1
ATOM 709 N N . GLY A 1 90 ? -2.952 -1.909 5.108 1.00 97.44 90 GLY A N 1
ATOM 710 C CA . GLY A 1 90 ? -1.870 -0.972 4.787 1.00 97.44 90 GLY A CA 1
ATOM 711 C C . GLY A 1 90 ? -0.803 -1.535 3.851 1.00 97.44 90 GLY A C 1
ATOM 712 O O . GLY A 1 90 ? -0.291 -2.640 4.045 1.00 97.44 90 GLY A O 1
ATOM 713 N N . LEU A 1 91 ? -0.371 -0.756 2.862 1.00 97.62 91 LEU A N 1
ATOM 714 C CA . LEU A 1 91 ? 0.766 -1.080 2.000 1.00 97.62 91 LEU A CA 1
ATOM 715 C C . LEU A 1 91 ? 1.743 0.089 1.932 1.00 97.62 91 LEU A C 1
ATOM 717 O O . LEU A 1 91 ? 1.426 1.114 1.357 1.00 97.62 91 LEU A O 1
ATOM 721 N N . PHE A 1 92 ? 2.974 -0.091 2.402 1.00 97.06 92 PHE A N 1
ATOM 722 C CA . PHE A 1 92 ? 3.970 0.983 2.394 1.00 97.06 92 PHE A CA 1
ATOM 723 C C . PHE A 1 92 ? 5.120 0.659 1.446 1.00 97.06 92 PHE A C 1
ATOM 725 O O . PHE A 1 92 ? 5.839 -0.331 1.620 1.00 97.06 92 PHE A O 1
ATOM 732 N N . HIS A 1 93 ? 5.293 1.492 0.424 1.00 94.19 93 HIS A N 1
ATOM 733 C CA . HIS A 1 93 ? 6.534 1.577 -0.326 1.00 94.19 93 HIS A CA 1
ATOM 734 C C . HIS A 1 93 ? 7.504 2.476 0.447 1.00 94.19 93 HIS A C 1
ATOM 736 O O . HIS A 1 93 ? 7.189 3.619 0.738 1.00 94.19 93 HIS A O 1
ATOM 742 N N . VAL A 1 94 ? 8.662 1.953 0.845 1.00 91.69 94 VAL A N 1
ATOM 743 C CA . VAL A 1 94 ? 9.594 2.664 1.750 1.00 91.69 94 VAL A CA 1
ATOM 744 C C . VAL A 1 94 ? 10.717 3.403 1.021 1.00 91.69 94 VAL A C 1
ATOM 746 O O . VAL A 1 94 ? 11.563 4.014 1.661 1.00 91.69 94 VAL A O 1
ATOM 749 N N . THR A 1 95 ? 10.763 3.294 -0.307 1.00 89.88 95 THR A N 1
ATOM 750 C CA . THR A 1 95 ? 11.761 3.959 -1.155 1.00 89.88 95 THR A CA 1
ATOM 751 C C . THR A 1 95 ? 11.092 5.078 -1.955 1.00 89.88 95 THR A C 1
ATOM 753 O O . THR A 1 95 ? 10.376 5.856 -1.336 1.00 89.88 95 THR A O 1
ATOM 756 N N . CYS A 1 96 ? 11.337 5.145 -3.274 1.00 79.12 96 CYS A N 1
ATOM 757 C CA . CYS A 1 96 ? 10.914 6.182 -4.220 1.00 79.12 96 CYS A CA 1
ATOM 758 C C . CYS A 1 96 ? 9.645 6.917 -3.846 1.00 79.12 96 CYS A C 1
ATOM 760 O O . CYS A 1 96 ? 8.561 6.323 -3.959 1.00 79.12 96 CYS A O 1
#

Foldseek 3Di:
DQAQVRDDDDQPLVVVCVPPVGSLEQELVSLVVQDDQQAQEEQEQSEQVQRHDYDPNSVVVCVVSNYHYDRDHQVVSVVCVVPDDGRYGYHHDHHD

Radius of gyration: 12.12 Å; chains: 1; bounding box: 28×22×29 Å